Protein AF-U9TM48-F1 (afdb_monomer_lite)

Foldseek 3Di:
DPPPPQKDFQQVLAQVPDDADAFADPHNPDTDIDGPLQNVQWDHWHWAQDPVVVPDDRTTDIDIHGHPCSPVPPPDDDDPPPPPPPDDD

Structure (mmCIF, N/CA/C/O backbone):
data_AF-U9TM48-F1
#
_entry.id   AF-U9TM48-F1
#
loop_
_atom_site.group_PDB
_atom_site.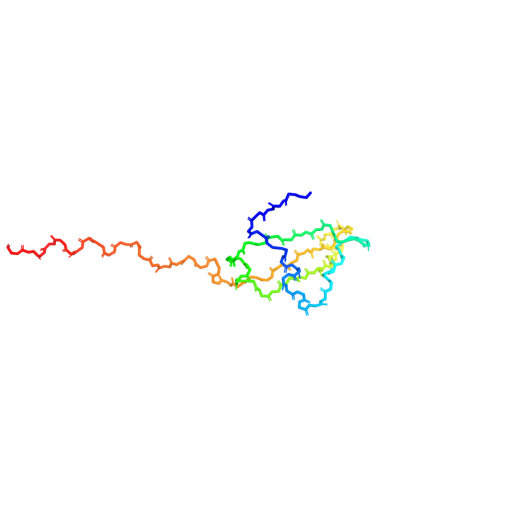id
_atom_site.type_symbol
_atom_site.label_atom_id
_atom_site.label_alt_id
_atom_site.label_comp_id
_atom_site.label_asym_id
_atom_site.label_entity_id
_atom_site.label_seq_id
_atom_site.pdbx_PDB_ins_code
_atom_site.Cartn_x
_atom_site.Cartn_y
_atom_site.Cartn_z
_atom_site.occupancy
_atom_site.B_iso_or_equiv
_atom_site.auth_seq_id
_atom_site.auth_comp_id
_atom_site.auth_asym_id
_atom_site.auth_atom_id
_atom_site.pdbx_PDB_model_num
ATOM 1 N N . MET A 1 1 ? -9.588 -17.804 -4.582 1.00 44.94 1 MET A N 1
ATOM 2 C CA . MET A 1 1 ? -9.323 -16.657 -3.683 1.00 44.94 1 MET A CA 1
ATOM 3 C C . MET A 1 1 ? -10.041 -16.896 -2.367 1.00 44.94 1 MET A C 1
ATOM 5 O O . MET A 1 1 ? -11.263 -17.003 -2.374 1.00 44.94 1 MET A O 1
ATOM 9 N N . ALA A 1 2 ? -9.311 -17.045 -1.260 1.00 48.38 2 ALA A N 1
ATOM 10 C CA . ALA A 1 2 ? -9.928 -17.176 0.056 1.00 48.38 2 ALA A CA 1
ATOM 11 C C . ALA A 1 2 ? -10.725 -15.897 0.363 1.00 48.38 2 ALA A C 1
ATOM 13 O O . ALA A 1 2 ? -10.156 -14.809 0.428 1.00 48.38 2 ALA A O 1
ATOM 14 N N . LYS A 1 3 ? -12.050 -16.011 0.518 1.00 48.44 3 LYS A N 1
ATOM 15 C CA . LYS A 1 3 ? -12.885 -14.942 1.082 1.00 48.44 3 LYS A CA 1
ATOM 16 C C . LYS A 1 3 ? -12.479 -14.781 2.548 1.00 48.44 3 LYS A C 1
ATOM 18 O O . LYS A 1 3 ? -13.058 -15.417 3.424 1.00 48.44 3 LYS A O 1
ATOM 23 N N . LEU A 1 4 ? -11.471 -13.955 2.813 1.00 60.88 4 LEU A N 1
ATOM 24 C CA . LEU A 1 4 ? -11.138 -13.489 4.156 1.00 60.88 4 LEU A CA 1
ATOM 25 C C . LEU A 1 4 ? -12.301 -12.612 4.642 1.00 60.88 4 LEU A C 1
ATOM 27 O O . LEU A 1 4 ? -12.323 -11.402 4.426 1.00 60.88 4 LEU A O 1
ATOM 31 N N . LYS A 1 5 ? -13.331 -13.244 5.225 1.00 76.69 5 LYS A N 1
ATOM 32 C CA . LYS A 1 5 ? -14.474 -12.544 5.824 1.00 76.69 5 LYS A CA 1
ATOM 33 C C . LYS A 1 5 ? -13.936 -11.475 6.781 1.00 76.69 5 LYS A C 1
ATOM 35 O O . LYS A 1 5 ? -13.228 -11.797 7.727 1.00 76.69 5 LYS A O 1
ATOM 40 N N . GLY A 1 6 ? -14.278 -10.217 6.517 1.00 83.38 6 GLY A N 1
ATOM 41 C CA . GLY A 1 6 ? -13.929 -9.085 7.379 1.00 83.38 6 GLY A CA 1
ATOM 42 C C . GLY A 1 6 ? -12.617 -8.368 7.056 1.00 83.38 6 GLY A C 1
ATOM 43 O O . GLY A 1 6 ? -12.345 -7.357 7.697 1.00 83.38 6 GLY A O 1
ATOM 44 N N . PHE A 1 7 ? -11.842 -8.816 6.063 1.00 92.06 7 PHE A N 1
ATOM 45 C CA . PHE A 1 7 ? -10.658 -8.088 5.604 1.00 92.06 7 PHE A CA 1
ATOM 46 C C . PHE A 1 7 ? -10.917 -7.393 4.269 1.00 92.06 7 PHE A C 1
ATOM 48 O O . PHE A 1 7 ? -11.548 -7.958 3.373 1.00 92.06 7 PHE A O 1
ATOM 55 N N . LYS A 1 8 ? -10.414 -6.166 4.125 1.00 93.56 8 LYS A N 1
ATOM 56 C CA . LYS A 1 8 ? -10.454 -5.405 2.875 1.00 93.56 8 LYS A CA 1
ATOM 57 C C . LYS A 1 8 ? -9.042 -5.061 2.434 1.00 93.56 8 LYS A C 1
ATOM 59 O O . LYS A 1 8 ? -8.147 -4.864 3.250 1.00 93.56 8 LYS A O 1
ATOM 64 N N . ASP A 1 9 ? -8.872 -5.014 1.125 1.00 94.06 9 ASP A N 1
ATOM 65 C CA . ASP A 1 9 ? -7.658 -4.532 0.485 1.00 94.06 9 ASP A CA 1
ATOM 66 C C . ASP A 1 9 ? -7.482 -3.040 0.794 1.00 94.06 9 ASP A C 1
ATOM 68 O O . ASP A 1 9 ? -8.333 -2.224 0.430 1.00 94.06 9 ASP A O 1
ATOM 72 N N . MET A 1 10 ? -6.391 -2.706 1.483 1.00 95.00 10 MET A N 1
ATOM 73 C CA . MET A 1 10 ? -6.118 -1.353 1.968 1.00 95.00 10 MET A CA 1
ATOM 74 C C . MET A 1 10 ? -5.896 -0.368 0.820 1.00 95.00 10 MET A C 1
ATOM 76 O O . MET A 1 10 ? -6.370 0.763 0.875 1.00 95.00 10 MET A O 1
ATOM 80 N N . ALA A 1 11 ? -5.232 -0.801 -0.253 1.00 95.06 11 ALA A N 1
ATOM 81 C CA . ALA A 1 11 ? -4.969 0.051 -1.404 1.00 95.06 11 ALA A CA 1
ATOM 82 C C . ALA A 1 11 ? -6.274 0.377 -2.139 1.00 95.06 11 ALA A C 1
ATOM 84 O O . ALA A 1 11 ? -6.518 1.525 -2.491 1.00 95.06 11 ALA A O 1
ATOM 85 N N . LYS A 1 12 ? -7.167 -0.611 -2.301 1.00 94.12 12 LYS A N 1
ATOM 86 C CA . LYS A 1 12 ? -8.513 -0.366 -2.853 1.00 94.12 12 LYS A CA 1
ATOM 87 C C . LYS A 1 12 ? -9.367 0.525 -1.957 1.00 94.12 12 LYS A C 1
ATOM 89 O O . LYS A 1 12 ? -10.157 1.298 -2.481 1.00 94.12 12 LYS A O 1
ATOM 94 N N . HIS A 1 13 ? -9.245 0.394 -0.637 1.00 93.12 13 HIS A N 1
ATOM 95 C CA . HIS A 1 13 ? -10.008 1.212 0.302 1.00 93.12 13 HIS A CA 1
ATOM 96 C C . HIS A 1 13 ? -9.688 2.706 0.163 1.00 93.12 13 HIS A C 1
ATOM 98 O O . HIS A 1 13 ? -10.612 3.511 0.175 1.00 93.12 13 HIS A O 1
ATOM 104 N N . HIS A 1 14 ? -8.408 3.045 -0.025 1.00 93.88 14 HIS A N 1
ATOM 105 C CA . HIS A 1 14 ? -7.914 4.427 -0.104 1.00 93.88 14 HIS A CA 1
ATOM 106 C C . HIS A 1 14 ? -7.933 5.046 -1.501 1.00 93.88 14 HIS A C 1
ATOM 108 O O . HIS A 1 14 ? -7.647 6.228 -1.642 1.00 93.88 14 HIS A O 1
ATOM 114 N N . ALA A 1 15 ? -8.226 4.272 -2.545 1.00 88.88 15 ALA A N 1
ATOM 115 C CA . ALA A 1 15 ? -8.060 4.751 -3.913 1.00 88.88 15 ALA A CA 1
ATOM 116 C C . ALA A 1 15 ? -9.215 5.628 -4.436 1.00 88.88 15 ALA A C 1
ATOM 118 O O . ALA A 1 15 ? -9.117 6.054 -5.575 1.00 88.88 15 ALA A O 1
ATOM 119 N N . GLU A 1 16 ? -10.287 5.885 -3.667 1.00 74.94 16 GLU A N 1
ATOM 120 C CA . GLU A 1 16 ? -11.406 6.814 -3.977 1.00 74.94 16 GLU A CA 1
ATOM 121 C C . GLU A 1 16 ? -11.729 7.009 -5.483 1.00 74.94 16 GLU A C 1
ATOM 123 O O . GLU A 1 16 ? -11.847 8.136 -5.954 1.00 74.94 16 GLU A O 1
ATOM 128 N N . ASN A 1 17 ? -11.904 5.911 -6.240 1.00 77.62 17 ASN A N 1
ATOM 129 C CA . ASN A 1 17 ? -12.189 5.830 -7.697 1.00 77.62 17 ASN A CA 1
ATOM 130 C C . ASN A 1 17 ? -10.996 5.587 -8.645 1.00 77.62 17 ASN A C 1
ATOM 132 O O . ASN A 1 17 ? -11.181 5.503 -9.858 1.00 77.62 17 ASN A O 1
ATOM 136 N N . GLN A 1 18 ? -9.791 5.396 -8.126 1.00 84.94 18 GLN A N 1
ATOM 137 C CA . GLN A 1 18 ? -8.609 5.009 -8.889 1.00 84.94 18 GLN A CA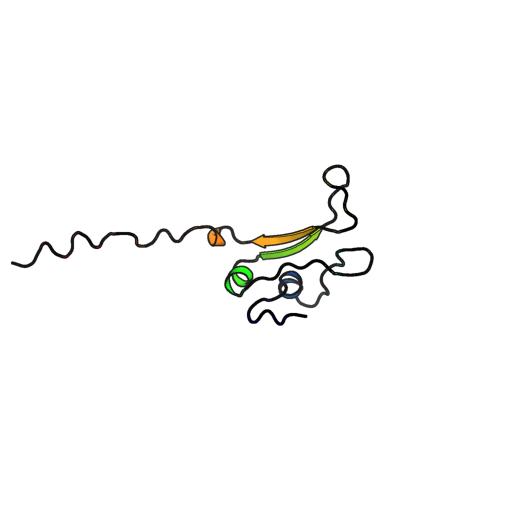 1
ATOM 138 C C . GLN A 1 18 ? -8.316 3.513 -8.737 1.00 84.94 18 GLN A C 1
ATOM 140 O O . GLN A 1 18 ? -8.645 2.872 -7.736 1.00 84.94 18 GLN A O 1
ATOM 145 N N . THR A 1 19 ? -7.683 2.928 -9.753 1.00 89.50 19 THR A N 1
ATOM 146 C CA . THR A 1 19 ? -7.165 1.561 -9.637 1.00 89.50 19 THR A CA 1
ATOM 147 C C . THR A 1 19 ? -5.828 1.618 -8.899 1.00 89.50 19 THR A C 1
ATOM 149 O O . THR A 1 19 ? -4.951 2.356 -9.341 1.00 89.50 19 THR A O 1
ATOM 152 N N . PRO A 1 20 ? -5.633 0.852 -7.809 1.00 93.06 20 PRO A N 1
ATOM 153 C CA . PRO A 1 20 ? -4.360 0.869 -7.100 1.00 93.06 20 PRO A CA 1
ATOM 154 C C . PRO A 1 20 ? -3.208 0.382 -7.977 1.00 93.06 20 PRO A C 1
ATOM 156 O O . PRO A 1 20 ? -3.402 -0.509 -8.809 1.00 93.06 20 PRO A O 1
ATOM 159 N N . GLU A 1 21 ? -2.019 0.930 -7.733 1.00 93.31 21 GLU A N 1
ATOM 160 C CA . GLU A 1 21 ? -0.832 0.718 -8.559 1.00 93.31 21 GLU A CA 1
ATOM 161 C C . GLU A 1 21 ? -0.469 -0.754 -8.806 1.00 93.31 21 GLU A C 1
ATOM 163 O O . GLU A 1 21 ? -0.638 -1.636 -7.959 1.00 93.31 21 GLU A O 1
ATOM 168 N N . ILE A 1 22 ? 0.108 -0.994 -9.986 1.00 94.81 22 ILE A N 1
ATOM 169 C CA . ILE A 1 22 ? 0.798 -2.235 -10.338 1.00 94.81 22 ILE A CA 1
ATOM 170 C C . ILE A 1 22 ? 2.021 -2.396 -9.435 1.00 94.81 22 ILE A C 1
ATOM 172 O O . ILE A 1 22 ? 2.830 -1.471 -9.315 1.00 94.81 22 ILE A O 1
ATOM 176 N N . THR A 1 23 ? 2.167 -3.579 -8.839 1.00 96.06 23 THR A N 1
ATOM 177 C CA . THR A 1 23 ? 3.279 -3.891 -7.932 1.00 96.06 23 THR A CA 1
ATOM 178 C C . THR A 1 23 ? 4.399 -4.655 -8.619 1.00 96.06 23 THR A C 1
ATOM 180 O O . THR A 1 23 ? 5.527 -4.561 -8.159 1.00 96.06 23 THR A O 1
ATOM 183 N N . ARG A 1 24 ? 4.137 -5.335 -9.745 1.00 95.06 24 ARG A N 1
ATOM 184 C CA . ARG A 1 24 ? 5.159 -6.035 -10.534 1.00 95.06 24 ARG A CA 1
ATOM 185 C C . ARG A 1 24 ? 4.844 -6.005 -12.028 1.00 95.06 24 ARG A C 1
ATOM 187 O O . ARG A 1 24 ? 3.787 -6.487 -12.429 1.00 95.06 24 ARG A O 1
ATOM 194 N N . LEU A 1 25 ? 5.786 -5.544 -12.855 1.00 91.25 25 LEU A N 1
ATOM 195 C CA . LEU A 1 25 ? 5.686 -5.481 -14.325 1.00 91.25 25 LEU A CA 1
ATOM 196 C C . LEU A 1 25 ? 4.370 -4.841 -14.816 1.00 91.25 25 LEU A C 1
ATOM 198 O O . LEU A 1 25 ? 4.303 -3.629 -14.985 1.00 91.25 25 LEU A O 1
ATOM 202 N N . THR A 1 26 ? 3.325 -5.648 -15.021 1.00 92.69 26 THR A N 1
ATOM 203 C CA . THR A 1 26 ? 1.991 -5.241 -15.493 1.00 92.69 26 THR A CA 1
ATOM 204 C C . THR A 1 26 ? 0.843 -5.638 -14.553 1.00 92.69 26 THR A C 1
ATOM 206 O O . THR A 1 26 ? -0.314 -5.340 -14.839 1.00 92.69 26 THR A O 1
ATOM 209 N N . HIS A 1 27 ? 1.130 -6.292 -13.421 1.00 94.38 27 HIS A N 1
ATOM 210 C CA . HIS A 1 27 ? 0.124 -6.844 -12.512 1.00 94.38 27 HIS A CA 1
ATOM 211 C C . HIS A 1 27 ? 0.284 -6.337 -11.075 1.00 94.38 27 HIS A C 1
ATOM 213 O O . HIS A 1 27 ? 1.391 -6.191 -10.554 1.00 94.38 27 HIS A O 1
ATOM 219 N N . ARG A 1 28 ? -0.842 -6.136 -10.384 1.00 95.62 28 ARG A N 1
ATOM 220 C CA . ARG A 1 28 ? -0.845 -6.023 -8.923 1.00 95.62 28 ARG A CA 1
ATOM 221 C C . ARG A 1 28 ? -1.007 -7.408 -8.313 1.00 95.62 28 ARG A C 1
ATOM 223 O O . ARG A 1 28 ? -2.073 -8.013 -8.425 1.00 95.62 28 ARG A O 1
ATOM 230 N N . ILE A 1 29 ? 0.046 -7.901 -7.676 1.00 96.38 29 ILE A N 1
ATOM 231 C CA . ILE A 1 29 ? 0.057 -9.222 -7.031 1.00 96.38 29 ILE A CA 1
ATOM 232 C C . ILE A 1 29 ? 0.414 -9.167 -5.544 1.00 96.38 29 ILE A C 1
ATOM 234 O O . ILE A 1 29 ? 0.260 -10.170 -4.853 1.00 96.38 29 ILE A O 1
ATOM 238 N N . ASP A 1 30 ? 0.782 -7.989 -5.041 1.00 96.75 30 ASP A N 1
ATOM 239 C CA . ASP A 1 30 ? 1.091 -7.742 -3.634 1.00 96.75 30 ASP A CA 1
ATOM 240 C C . ASP A 1 30 ? -0.023 -6.917 -2.993 1.00 96.75 30 ASP A C 1
ATOM 242 O O . ASP A 1 30 ? -0.544 -5.966 -3.583 1.00 96.75 30 ASP A O 1
ATOM 246 N N . TYR A 1 31 ? -0.415 -7.304 -1.781 1.00 95.38 31 TYR A N 1
ATOM 247 C CA . TYR A 1 31 ? -1.582 -6.754 -1.104 1.00 95.38 31 TYR A CA 1
ATOM 248 C C . TYR A 1 31 ? -1.327 -6.632 0.393 1.00 95.38 31 TYR A C 1
ATOM 250 O O . TYR A 1 31 ? -0.756 -7.529 1.010 1.00 95.38 31 TYR A O 1
ATOM 258 N N . ILE A 1 32 ? -1.862 -5.568 0.987 1.00 95.69 32 ILE A N 1
ATOM 259 C CA . ILE A 1 32 ? -2.072 -5.477 2.431 1.00 95.69 32 ILE A CA 1
ATOM 260 C C . ILE A 1 32 ? -3.579 -5.552 2.662 1.00 95.69 32 ILE A C 1
ATOM 262 O O . ILE A 1 32 ? -4.348 -4.782 2.082 1.00 95.69 32 ILE A O 1
ATOM 266 N N . PHE A 1 33 ? -4.000 -6.497 3.501 1.00 95.19 33 PHE A N 1
ATOM 267 C CA . PHE A 1 33 ? -5.391 -6.667 3.905 1.00 95.19 33 PHE A CA 1
ATOM 268 C C . PHE A 1 33 ? -5.559 -6.253 5.364 1.00 95.19 33 PHE A C 1
ATOM 270 O O . PHE A 1 33 ? -4.900 -6.797 6.247 1.00 95.19 33 PHE A O 1
ATOM 277 N N . GLY A 1 34 ? -6.464 -5.311 5.622 1.00 92.94 34 GLY A N 1
ATOM 278 C CA . GLY A 1 34 ? -6.799 -4.853 6.969 1.00 92.94 34 GLY A CA 1
ATOM 279 C C . GLY A 1 34 ? -8.226 -5.217 7.354 1.00 92.94 34 GLY A C 1
ATOM 280 O O . GLY A 1 34 ? -9.119 -5.287 6.507 1.00 92.94 34 GLY A O 1
ATOM 281 N N . ASN A 1 35 ? -8.445 -5.455 8.645 1.00 93.06 35 ASN A N 1
ATOM 282 C CA . ASN A 1 35 ? -9.791 -5.505 9.214 1.00 93.06 35 ASN A CA 1
ATOM 283 C C . ASN A 1 35 ? -10.314 -4.080 9.474 1.00 93.06 35 ASN A C 1
ATOM 285 O O . ASN A 1 35 ? -9.584 -3.104 9.307 1.00 93.06 35 ASN A O 1
ATOM 289 N N . THR A 1 36 ? -11.565 -3.950 9.924 1.00 90.50 36 THR A N 1
ATOM 290 C CA . THR A 1 36 ? -12.194 -2.643 10.195 1.00 90.50 36 THR A CA 1
ATOM 291 C C . THR A 1 36 ? -11.381 -1.752 11.138 1.00 90.50 36 THR A C 1
ATOM 293 O O . THR A 1 36 ? -11.306 -0.551 10.909 1.00 90.50 36 THR A O 1
ATOM 296 N N . ASN A 1 37 ? -10.723 -2.316 12.156 1.00 89.88 37 ASN A N 1
ATOM 297 C CA . ASN A 1 37 ? -9.930 -1.525 13.102 1.00 89.88 37 ASN A CA 1
ATOM 298 C C . ASN A 1 37 ? -8.704 -0.902 12.419 1.00 89.88 37 ASN A C 1
ATOM 300 O O . ASN A 1 37 ? -8.435 0.280 12.604 1.00 89.88 37 ASN A O 1
ATOM 304 N N . ILE A 1 38 ? -7.989 -1.686 11.607 1.00 92.00 38 ILE A N 1
ATOM 305 C CA . ILE A 1 38 ? -6.816 -1.209 10.860 1.00 92.00 38 ILE A CA 1
ATOM 306 C C . ILE A 1 38 ? -7.237 -0.230 9.760 1.00 92.00 38 ILE A C 1
ATOM 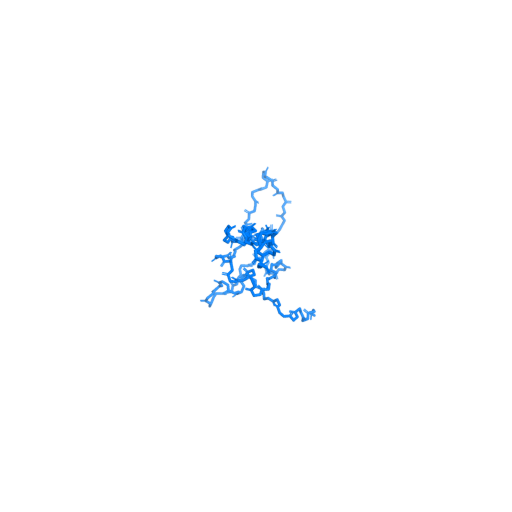308 O O . ILE A 1 38 ? -6.558 0.768 9.559 1.00 92.00 38 ILE A O 1
ATOM 312 N N . LEU A 1 39 ? -8.359 -0.486 9.079 1.00 92.06 39 LEU A N 1
ATOM 313 C CA . LEU A 1 39 ? -8.914 0.412 8.060 1.00 92.06 39 LEU A CA 1
ATOM 314 C C . LEU A 1 39 ? -9.217 1.793 8.646 1.00 92.06 39 LEU A C 1
ATOM 316 O O . LEU A 1 39 ? -8.721 2.789 8.129 1.00 92.06 39 LEU A O 1
ATOM 320 N N . ASN A 1 40 ? -9.945 1.843 9.764 1.00 91.19 40 ASN A N 1
ATOM 321 C CA . ASN A 1 40 ? -10.300 3.099 10.430 1.00 91.19 40 ASN A CA 1
ATOM 322 C C . ASN A 1 40 ? -9.072 3.880 10.917 1.00 91.19 40 ASN A C 1
ATOM 324 O O . ASN A 1 40 ? -9.113 5.103 10.967 1.00 91.19 40 ASN A O 1
ATOM 328 N N . ALA A 1 41 ? -7.997 3.172 11.270 1.00 92.94 41 ALA A N 1
ATOM 329 C CA . ALA A 1 41 ? -6.742 3.766 11.712 1.00 92.94 41 ALA A CA 1
ATOM 330 C C . ALA A 1 41 ? -5.717 3.945 10.580 1.00 92.94 41 ALA A C 1
ATOM 332 O O . ALA A 1 41 ? -4.556 4.248 10.844 1.00 92.94 41 ALA A O 1
ATOM 333 N N . SER A 1 42 ? -6.092 3.715 9.322 1.00 94.50 42 SER A N 1
ATOM 334 C CA . SER A 1 42 ? -5.188 3.871 8.183 1.00 94.50 42 SER A CA 1
ATOM 335 C C . SER A 1 42 ? -5.424 5.196 7.475 1.00 94.50 42 SER A C 1
ATOM 337 O O . SER A 1 42 ? -6.558 5.629 7.314 1.00 94.50 42 SER A O 1
ATOM 339 N N . ILE A 1 43 ? -4.336 5.836 7.058 1.00 94.88 43 ILE A N 1
ATOM 340 C CA . ILE A 1 43 ? -4.354 7.171 6.452 1.00 94.88 43 ILE A CA 1
ATOM 341 C C . ILE A 1 43 ? -4.298 7.062 4.928 1.00 94.88 43 ILE A C 1
ATOM 343 O O . ILE A 1 43 ? -5.018 7.767 4.234 1.00 94.88 43 ILE A O 1
ATOM 347 N N . HIS A 1 44 ? -3.428 6.194 4.403 1.00 94.81 44 HIS A N 1
ATOM 348 C CA . HIS A 1 44 ? -3.267 5.993 2.964 1.00 94.81 44 HIS A CA 1
ATOM 349 C C . HIS A 1 44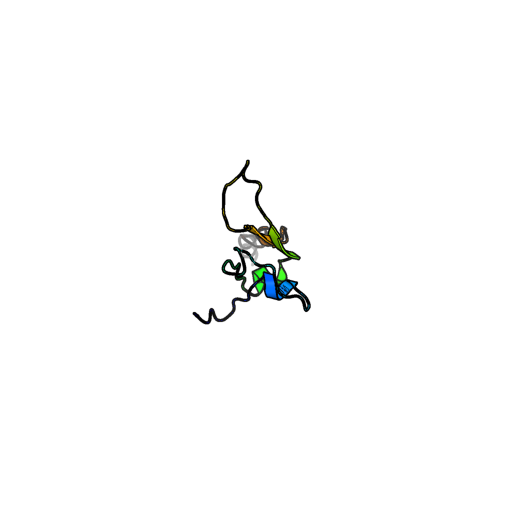 ? -2.543 4.672 2.670 1.00 94.81 44 HIS A C 1
ATOM 351 O O . HIS A 1 44 ? -1.895 4.101 3.551 1.00 94.81 44 HIS A O 1
ATOM 357 N N . THR A 1 45 ? -2.632 4.167 1.438 1.00 95.62 45 THR A N 1
ATOM 358 C CA . THR A 1 45 ? -1.841 3.018 0.970 1.00 95.62 45 THR A CA 1
ATOM 359 C C . THR A 1 45 ? -1.403 3.220 -0.473 1.00 95.62 45 THR A C 1
ATOM 361 O O . THR A 1 45 ? -2.242 3.487 -1.327 1.00 95.62 45 THR A O 1
ATOM 364 N N . PHE A 1 46 ? -0.111 3.046 -0.743 1.00 95.06 46 PHE A N 1
ATOM 365 C CA . PHE A 1 46 ? 0.503 3.286 -2.051 1.00 95.06 46 PHE A CA 1
ATOM 366 C C . PHE A 1 46 ? 1.600 2.261 -2.353 1.00 95.06 46 PHE A C 1
ATOM 368 O O . PHE A 1 46 ? 2.050 1.537 -1.461 1.00 95.06 46 PHE A O 1
ATOM 375 N N . ALA A 1 47 ? 2.015 2.186 -3.619 1.00 95.62 47 ALA A N 1
ATOM 376 C CA . ALA A 1 47 ? 3.155 1.380 -4.032 1.00 95.62 47 ALA A CA 1
ATOM 377 C C . ALA A 1 47 ? 4.365 2.281 -4.304 1.00 95.62 47 ALA A C 1
ATOM 379 O O . ALA A 1 47 ? 4.223 3.381 -4.826 1.00 95.62 47 ALA A O 1
ATOM 380 N N . GLN A 1 48 ? 5.567 1.823 -3.967 1.00 95.69 48 GLN A N 1
ATOM 381 C CA . GLN A 1 48 ? 6.791 2.589 -4.169 1.00 95.69 48 GLN A CA 1
ATOM 382 C C . GLN A 1 48 ? 7.926 1.687 -4.647 1.00 95.69 48 GLN A C 1
ATOM 384 O O . GLN A 1 48 ? 8.202 0.642 -4.058 1.00 95.69 48 GLN A O 1
ATOM 389 N N . GLN A 1 49 ? 8.616 2.105 -5.709 1.00 95.12 49 GLN A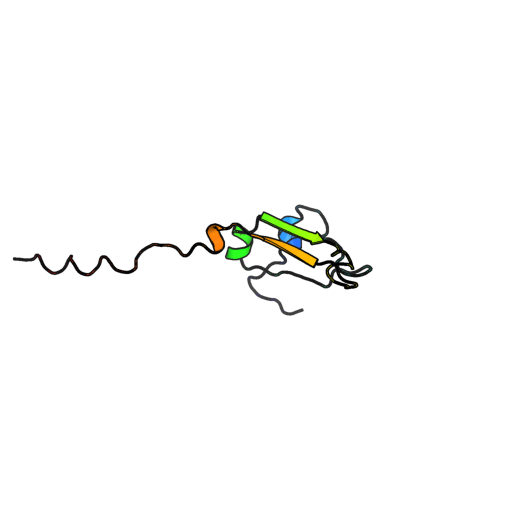 N 1
ATOM 390 C CA . GLN A 1 49 ? 9.844 1.440 -6.133 1.00 95.12 49 GLN A CA 1
ATOM 391 C C . GLN A 1 49 ? 10.937 1.683 -5.087 1.00 95.12 49 GLN A C 1
ATOM 393 O O . GLN A 1 49 ? 11.256 2.834 -4.782 1.00 95.12 49 GLN A O 1
ATOM 398 N N . ILE A 1 50 ? 11.529 0.609 -4.559 1.00 93.25 50 ILE A N 1
ATOM 399 C CA . ILE A 1 50 ? 12.706 0.735 -3.697 1.00 93.25 50 ILE A CA 1
ATOM 400 C C . ILE A 1 50 ? 13.938 0.906 -4.598 1.00 93.25 50 ILE A C 1
ATOM 402 O O . ILE A 1 50 ? 14.085 0.148 -5.565 1.00 93.25 50 ILE A O 1
ATOM 406 N N . PRO A 1 51 ? 14.823 1.883 -4.324 1.00 93.75 51 PRO A N 1
ATOM 407 C CA . PRO A 1 51 ? 16.062 2.027 -5.073 1.00 93.75 51 PRO A CA 1
ATOM 408 C C . PRO A 1 51 ? 16.938 0.766 -4.945 1.00 93.75 51 PRO A C 1
ATOM 410 O O . PRO A 1 51 ? 17.153 0.308 -3.817 1.00 93.75 51 PRO A O 1
ATOM 413 N N . PRO A 1 52 ? 17.519 0.250 -6.048 1.00 92.50 52 PRO A N 1
ATOM 414 C CA . PRO A 1 52 ? 18.360 -0.953 -6.027 1.00 92.50 52 PRO A CA 1
ATOM 415 C C . PRO A 1 52 ? 19.555 -0.880 -5.071 1.00 92.50 52 PRO A C 1
ATOM 417 O O . PRO A 1 52 ? 20.015 -1.910 -4.589 1.00 92.50 52 PRO A O 1
ATOM 420 N N . SER A 1 53 ? 20.025 0.333 -4.756 1.00 96.25 53 SER A N 1
ATOM 421 C CA . SER A 1 53 ? 21.078 0.573 -3.764 1.00 96.25 53 SER A CA 1
ATOM 422 C C . SER A 1 53 ? 20.705 0.138 -2.343 1.00 96.25 53 SER A C 1
ATOM 424 O O . SER A 1 53 ? 21.597 -0.146 -1.551 1.00 96.25 53 SER A O 1
ATOM 426 N N . HIS A 1 54 ? 19.411 0.086 -2.015 1.00 93.12 54 HIS A N 1
ATOM 427 C CA . HIS A 1 54 ? 18.912 -0.347 -0.708 1.00 93.12 54 HIS A CA 1
ATOM 428 C C . HIS A 1 54 ? 18.366 -1.772 -0.759 1.00 93.12 54 HIS A C 1
ATOM 430 O O . HIS A 1 54 ? 18.547 -2.541 0.182 1.00 93.12 54 HIS A O 1
ATOM 436 N N . PHE A 1 55 ? 17.665 -2.115 -1.843 1.00 92.31 55 PHE A N 1
ATOM 437 C CA . PHE A 1 55 ? 17.066 -3.430 -2.017 1.00 92.31 55 PHE A CA 1
ATOM 438 C C . PHE A 1 55 ? 16.765 -3.687 -3.491 1.00 92.31 55 PHE A C 1
ATOM 440 O O . PHE A 1 55 ? 16.100 -2.885 -4.146 1.00 92.31 55 PHE A O 1
ATOM 447 N N . THR A 1 56 ? 17.234 -4.820 -4.010 1.00 94.62 56 THR A N 1
ATOM 448 C CA . THR A 1 56 ? 16.968 -5.220 -5.395 1.00 94.62 56 THR A CA 1
ATOM 449 C C . THR A 1 56 ? 15.749 -6.134 -5.437 1.00 94.62 56 THR A C 1
ATOM 451 O O . THR A 1 56 ? 15.776 -7.234 -4.893 1.00 94.62 56 THR A O 1
ATOM 454 N N . SER A 1 57 ? 14.682 -5.668 -6.085 1.00 94.56 57 SER A N 1
ATOM 455 C CA . SER A 1 57 ? 13.449 -6.421 -6.314 1.00 94.56 57 SER A CA 1
ATOM 456 C C . SER A 1 57 ? 12.787 -5.954 -7.606 1.00 94.56 57 SER A C 1
ATOM 458 O O . SER A 1 57 ? 12.811 -4.764 -7.925 1.00 94.56 57 SER A O 1
ATOM 460 N N . ASP A 1 58 ? 12.172 -6.885 -8.332 1.00 94.00 58 ASP A N 1
ATOM 461 C CA . ASP A 1 58 ? 11.293 -6.599 -9.469 1.00 94.00 58 ASP A CA 1
ATOM 462 C C . ASP A 1 58 ? 9.866 -6.209 -9.031 1.00 94.00 58 ASP A C 1
ATOM 464 O O . ASP A 1 58 ? 9.018 -5.909 -9.874 1.00 94.00 58 ASP A O 1
ATOM 468 N N . HIS A 1 59 ? 9.609 -6.174 -7.718 1.00 96.44 59 HIS A N 1
ATOM 469 C CA . HIS A 1 59 ? 8.379 -5.668 -7.116 1.00 96.44 59 HIS A CA 1
ATOM 470 C C . HIS A 1 59 ? 8.571 -4.286 -6.473 1.00 96.44 59 HIS A C 1
ATOM 472 O O . HIS A 1 59 ? 9.600 -3.991 -5.859 1.00 96.44 59 HIS A O 1
ATOM 478 N N . LYS A 1 60 ? 7.516 -3.468 -6.522 1.00 96.56 60 LYS A N 1
ATOM 479 C CA . LYS A 1 60 ? 7.351 -2.275 -5.685 1.00 96.56 60 LYS A CA 1
ATOM 480 C C . LYS A 1 60 ? 6.915 -2.672 -4.273 1.00 96.56 60 LYS A C 1
ATOM 482 O O . LYS A 1 60 ? 6.113 -3.586 -4.094 1.00 96.56 60 LYS A O 1
ATOM 487 N N . ALA A 1 61 ? 7.368 -1.926 -3.272 1.00 96.12 61 ALA A N 1
ATOM 488 C CA . ALA A 1 61 ? 6.867 -2.050 -1.911 1.00 96.12 61 ALA A CA 1
ATOM 489 C C . ALA A 1 61 ? 5.439 -1.512 -1.815 1.00 96.12 61 ALA A C 1
ATOM 491 O O . ALA A 1 61 ? 5.172 -0.414 -2.294 1.00 96.12 61 ALA A O 1
ATOM 492 N N . VAL A 1 62 ? 4.541 -2.247 -1.159 1.00 97.00 62 VAL A N 1
ATOM 493 C CA . VAL A 1 62 ? 3.213 -1.744 -0.784 1.00 97.00 62 VAL A CA 1
ATOM 494 C C . VAL A 1 62 ? 3.303 -1.196 0.633 1.00 97.00 62 VAL A C 1
ATOM 496 O O . VAL A 1 62 ? 3.680 -1.917 1.555 1.00 97.00 62 VAL A O 1
ATOM 499 N N . ILE A 1 63 ? 2.979 0.080 0.805 1.00 96.88 63 ILE A N 1
ATOM 500 C CA . ILE A 1 63 ? 3.151 0.812 2.059 1.00 96.88 63 ILE A CA 1
ATOM 501 C C . ILE A 1 63 ? 1.789 1.324 2.508 1.00 96.88 63 ILE A C 1
ATOM 503 O O . ILE A 1 63 ? 1.094 1.986 1.742 1.00 96.88 63 ILE A O 1
ATOM 507 N N . THR A 1 64 ? 1.427 1.055 3.762 1.00 96.44 64 THR A N 1
ATOM 508 C CA . THR A 1 64 ? 0.228 1.602 4.407 1.00 96.44 64 THR A CA 1
ATOM 509 C C . THR A 1 64 ? 0.644 2.506 5.558 1.00 96.44 64 THR A C 1
ATOM 511 O O . THR A 1 64 ? 1.348 2.077 6.470 1.00 96.44 64 THR A O 1
ATOM 514 N N . LEU A 1 65 ? 0.176 3.752 5.538 1.00 96.06 65 LEU A N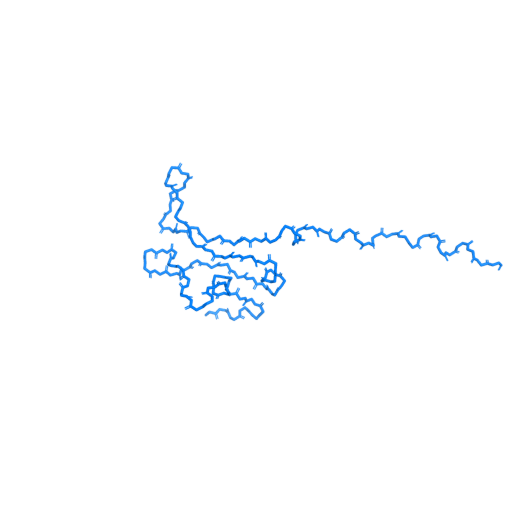 1
ATOM 515 C CA . LEU A 1 65 ? 0.353 4.689 6.641 1.00 96.06 65 LEU A CA 1
ATOM 516 C C . LEU A 1 65 ? -0.723 4.427 7.694 1.00 96.06 65 LEU A C 1
ATOM 518 O O . LEU A 1 65 ? -1.913 4.419 7.375 1.00 96.06 65 LEU A O 1
ATOM 522 N N . LEU A 1 66 ? -0.305 4.220 8.940 1.00 94.50 66 LEU A N 1
ATOM 523 C CA . LEU A 1 66 ? -1.190 3.961 10.074 1.00 94.50 66 LEU A CA 1
ATOM 524 C C . LEU A 1 66 ? -1.092 5.106 11.082 1.00 94.50 66 LEU A C 1
ATOM 526 O O . LEU A 1 66 ? -0.012 5.650 11.321 1.00 94.50 66 LEU A O 1
ATOM 530 N N . GLN A 1 67 ? -2.219 5.457 11.689 1.00 92.31 67 GLN A N 1
ATOM 531 C CA . GLN A 1 67 ? -2.268 6.377 12.812 1.00 92.31 67 GLN A CA 1
ATOM 532 C C . GLN A 1 67 ? -1.507 5.773 14.001 1.00 92.31 67 GLN A C 1
ATOM 534 O O . GLN A 1 67 ? -1.586 4.580 14.293 1.00 92.31 67 GLN A O 1
ATOM 539 N N . ASN A 1 68 ? -0.731 6.607 14.693 1.00 87.06 68 ASN A N 1
ATOM 540 C CA . ASN A 1 68 ? 0.145 6.164 15.783 1.00 87.06 68 ASN A CA 1
ATOM 541 C C . ASN A 1 68 ? -0.639 5.654 17.010 1.00 87.06 68 ASN A C 1
ATOM 543 O O . ASN A 1 68 ? -0.159 4.827 17.783 1.00 87.06 68 ASN A O 1
ATOM 547 N N . ASP A 1 69 ? -1.854 6.156 17.218 1.00 83.38 69 ASP A N 1
ATOM 548 C CA . ASP A 1 69 ? -2.736 5.729 18.304 1.00 83.38 69 ASP A CA 1
ATOM 549 C C . ASP A 1 69 ? -3.192 4.269 18.192 1.00 83.38 69 ASP A C 1
ATOM 551 O O . ASP A 1 69 ? -3.459 3.662 19.227 1.00 83.38 69 ASP A O 1
ATOM 555 N N . LEU A 1 70 ? -3.140 3.665 16.999 1.00 83.50 70 LEU A N 1
ATOM 556 C CA . LEU A 1 70 ? -3.375 2.233 16.792 1.00 83.50 70 LEU A CA 1
ATOM 557 C C . LEU A 1 70 ? -2.503 1.354 17.704 1.00 83.50 70 LEU A C 1
ATOM 559 O O . LEU A 1 70 ? -2.940 0.301 18.167 1.00 83.50 70 LEU A O 1
ATOM 563 N N . PHE A 1 71 ? -1.273 1.792 17.983 1.00 81.31 71 PHE A N 1
ATOM 564 C CA . PHE A 1 71 ? -0.320 1.064 18.826 1.00 81.31 71 PHE A CA 1
ATOM 565 C C . PHE A 1 71 ? -0.271 1.582 20.262 1.00 81.31 71 PHE A C 1
ATOM 567 O O . PHE A 1 71 ? 0.339 0.954 21.137 1.00 81.31 71 PHE A O 1
ATOM 574 N N . LYS A 1 72 ? -0.925 2.715 20.545 1.00 79.56 72 LYS A N 1
ATOM 575 C CA . LYS A 1 72 ? -1.039 3.222 21.908 1.00 79.56 72 LYS A CA 1
ATOM 576 C C . LYS A 1 72 ? -2.005 2.313 22.652 1.00 79.56 72 LYS A C 1
ATOM 578 O O . LYS A 1 72 ? -3.221 2.443 22.551 1.00 79.56 72 LYS A O 1
ATOM 583 N N . ARG A 1 73 ? -1.453 1.383 23.438 1.00 58.12 73 ARG A N 1
ATOM 584 C CA . ARG A 1 73 ? -2.231 0.636 24.432 1.00 58.12 73 ARG A CA 1
ATOM 585 C C . ARG A 1 73 ? -3.067 1.637 25.223 1.00 58.12 73 ARG A C 1
ATOM 587 O O . ARG A 1 73 ? -2.506 2.541 25.843 1.00 58.12 73 ARG A O 1
ATOM 594 N N . SER A 1 74 ? -4.385 1.452 25.209 1.00 59.50 74 SER A N 1
ATOM 595 C CA . SER A 1 74 ? -5.299 2.091 26.151 1.00 59.50 74 SER A CA 1
ATOM 596 C C . SER A 1 74 ? -4.702 1.959 27.555 1.00 59.50 74 SER A C 1
ATOM 598 O O . SER A 1 74 ? -4.680 0.876 28.143 1.00 59.50 74 SER A O 1
ATOM 600 N N . ARG A 1 75 ? -4.158 3.055 28.095 1.00 55.41 75 ARG A N 1
ATOM 601 C CA . ARG A 1 75 ? -3.783 3.151 29.508 1.00 55.41 75 ARG A CA 1
ATOM 602 C C . ARG A 1 75 ? -5.056 3.358 30.321 1.00 55.41 75 ARG A C 1
ATOM 604 O O . ARG A 1 75 ? -5.187 4.357 31.012 1.00 55.41 75 ARG A O 1
ATOM 611 N N . HIS A 1 76 ? -6.019 2.447 30.233 1.00 52.34 76 HIS A N 1
ATOM 612 C CA . HIS A 1 76 ? -7.155 2.497 31.134 1.00 52.34 76 HIS A CA 1
ATOM 613 C C . HIS A 1 76 ? -7.532 1.129 31.690 1.00 52.34 76 HIS A C 1
ATOM 615 O O . HIS A 1 76 ? -8.030 0.248 30.998 1.00 52.34 76 HIS A O 1
ATOM 621 N N . ARG A 1 77 ? -7.381 1.083 33.022 1.00 52.47 77 ARG A N 1
ATOM 622 C CA . ARG A 1 77 ? -8.050 0.217 34.000 1.00 52.47 77 ARG A CA 1
ATOM 623 C C . ARG A 1 77 ? -7.418 -1.147 34.271 1.00 52.47 77 ARG A C 1
ATOM 625 O O . ARG A 1 77 ? -8.119 -2.143 34.391 1.00 52.47 77 ARG A O 1
ATOM 632 N N . GLN A 1 78 ? -6.121 -1.167 34.559 1.00 46.50 78 GLN A N 1
ATOM 633 C CA . GLN A 1 78 ? -5.633 -2.093 35.584 1.00 46.50 78 GLN A CA 1
ATOM 634 C C . GLN A 1 78 ? -5.577 -1.357 36.931 1.00 46.50 78 GLN A C 1
ATOM 636 O O . GLN A 1 78 ? -4.641 -0.618 37.201 1.00 46.50 78 GLN A O 1
ATOM 641 N N . GLY A 1 79 ? -6.599 -1.555 37.773 1.00 46.19 79 GLY A N 1
ATOM 642 C CA . GLY A 1 79 ? -6.315 -1.773 39.195 1.00 46.19 79 GLY A CA 1
ATOM 643 C C . GLY A 1 79 ? -6.730 -0.765 40.275 1.00 46.19 79 GLY A C 1
ATOM 644 O O . GLY A 1 79 ? -6.304 -0.980 41.399 1.00 46.19 79 GLY A O 1
ATOM 645 N N . ASN A 1 80 ? -7.604 0.226 40.062 1.00 45.00 80 ASN A N 1
ATOM 646 C CA . ASN A 1 80 ? -8.230 0.945 41.200 1.00 45.00 80 ASN A CA 1
ATOM 647 C C . ASN A 1 80 ? -9.502 0.233 41.704 1.00 45.00 80 ASN A C 1
ATOM 649 O O . ASN A 1 80 ? -10.568 0.825 41.789 1.00 45.00 80 ASN A O 1
ATOM 653 N N . ARG A 1 81 ? -9.404 -1.066 42.015 1.00 51.28 81 ARG A N 1
ATOM 654 C CA . ARG A 1 81 ? -10.483 -1.846 42.666 1.00 51.28 81 ARG A CA 1
ATOM 655 C C . ARG A 1 81 ? -10.105 -2.381 44.052 1.00 51.28 81 ARG A C 1
ATOM 657 O O . ARG A 1 81 ? -10.820 -3.212 44.595 1.00 51.28 81 ARG A O 1
ATOM 664 N N . ARG A 1 82 ? -8.984 -1.939 44.637 1.00 50.25 82 ARG A N 1
ATOM 665 C CA . ARG A 1 82 ? -8.513 -2.437 45.947 1.00 50.25 82 ARG A CA 1
ATOM 666 C C . ARG A 1 82 ? -8.877 -1.576 47.164 1.00 50.25 82 ARG A C 1
ATOM 668 O O . ARG A 1 82 ? -8.585 -2.009 48.270 1.00 50.25 82 ARG A O 1
ATOM 675 N N . TYR A 1 83 ? -9.546 -0.433 46.996 1.00 50.03 83 TYR A N 1
ATOM 676 C CA . TYR A 1 83 ? -9.854 0.473 48.118 1.00 50.03 83 TYR A CA 1
ATOM 677 C C . TYR A 1 83 ? -11.344 0.763 48.357 1.00 50.03 83 TYR A C 1
ATOM 679 O O . TYR A 1 83 ? -11.659 1.548 49.236 1.00 50.03 83 TYR A O 1
ATOM 687 N N . GLU A 1 84 ? -12.269 0.095 47.662 1.00 49.19 84 GLU A N 1
ATOM 688 C CA . GLU A 1 84 ? -13.720 0.308 47.859 1.00 49.19 84 GLU A CA 1
ATOM 689 C C . GLU A 1 84 ? -14.403 -0.737 48.766 1.00 49.19 84 GLU A C 1
ATOM 691 O O . GLU A 1 84 ? -15.616 -0.711 48.934 1.00 49.19 84 GLU A O 1
ATOM 696 N N . GLN A 1 85 ? -13.651 -1.662 49.379 1.00 53.06 85 GLN A N 1
ATOM 697 C CA . GLN A 1 85 ? -14.207 -2.683 50.292 1.00 53.06 85 GLN A CA 1
ATOM 698 C C . GLN A 1 85 ? -13.795 -2.521 51.764 1.00 53.06 85 GLN A C 1
ATOM 700 O O . GLN A 1 85 ? -14.079 -3.405 52.565 1.00 53.06 85 GLN A O 1
ATOM 705 N N . LYS A 1 86 ? -13.137 -1.418 52.149 1.00 48.94 86 LYS A N 1
ATOM 706 C CA . LYS A 1 86 ? -12.714 -1.191 53.546 1.00 48.94 86 LYS A CA 1
ATOM 707 C C . LYS A 1 86 ? -13.507 -0.136 54.314 1.00 48.94 86 LYS A C 1
ATOM 709 O O . LYS A 1 86 ? -13.119 0.194 55.425 1.00 48.94 86 LYS A O 1
ATOM 714 N N . GLU A 1 87 ? -14.634 0.321 53.784 1.00 54.00 87 GLU A N 1
ATOM 715 C CA . GLU A 1 87 ? -15.555 1.160 54.548 1.00 54.00 87 GLU A CA 1
ATOM 716 C C . GLU A 1 87 ? -16.986 0.666 54.369 1.00 54.00 87 GLU A C 1
ATOM 718 O O . GLU A 1 87 ? -17.722 1.120 53.498 1.00 54.00 87 GLU A O 1
ATOM 723 N N . LYS A 1 88 ? -17.384 -0.286 55.212 1.00 45.66 88 LYS A N 1
ATOM 724 C CA . LYS A 1 88 ? -18.746 -0.313 55.741 1.00 45.66 88 LYS A CA 1
ATOM 725 C C . LYS A 1 88 ? -18.681 -0.614 57.248 1.00 45.66 88 LYS A C 1
ATOM 727 O O . LYS A 1 88 ? -17.844 -1.435 57.625 1.00 45.66 88 LYS A O 1
ATOM 732 N N . PRO A 1 89 ? -19.473 0.117 58.053 1.00 57.00 89 PRO A N 1
ATOM 733 C CA . PRO A 1 89 ? -19.394 0.164 59.515 1.00 57.00 89 PRO A CA 1
ATOM 734 C C . PRO A 1 89 ? -19.819 -1.138 60.194 1.00 57.00 89 PRO A C 1
ATOM 736 O O . PRO A 1 89 ? -20.573 -1.917 59.564 1.00 57.00 89 PRO A O 1
#

pLDDT: mean 82.55, std 18.06, range [44.94, 97.0]

Organism: Rhizophagus irregularis (strain DAOM 181602 / DAOM 197198 / MUCL 43194) (NCBI:txid747089)

Secondary structure (DSSP, 8-state):
----TT-EEHHHHH-TTSPPPPSBTTB-----EE-HHHHHTEEEEEEEPPPTTT---SBPEEEEEE-GGGGS-----S-TTSSSSS---

Radius of gyration: 21.27 Å; chains: 1; bounding box: 40×24×75 Å

InterPro domains:
  IPR036691 Endonuclease/exonuclease/phosphatase superfamily [SSF56219] (23-69)

Sequence (89 aa):
MAKLKGFKDMAKHHAENQTPEITRLTHRIDYIFGNTNILNASIHTFAQQIPPSHFTSDHKAVITLLQNDLFKRSRHRQGNRRYEQKEKP